Protein AF-T0R073-F1 (afdb_monomer)

Radius of gyration: 30.08 Å; Cα contacts (8 Å, |Δi|>4): 21; chains: 1; bounding box: 62×62×70 Å

Mean predicted aligned error: 13.4 Å

Structure (mmCIF, N/CA/C/O backbone):
data_AF-T0R073-F1
#
_entry.id   AF-T0R073-F1
#
loop_
_atom_site.group_PDB
_atom_site.id
_atom_site.type_symbol
_atom_site.label_atom_id
_atom_site.label_alt_id
_atom_site.label_comp_id
_atom_site.label_asym_id
_atom_site.label_entity_id
_atom_site.label_seq_id
_atom_site.pdbx_PDB_ins_code
_atom_site.Cartn_x
_atom_site.Cartn_y
_atom_site.Cartn_z
_atom_site.occupancy
_atom_site.B_iso_or_equiv
_atom_site.auth_seq_id
_atom_site.auth_comp_id
_atom_site.auth_asym_id
_atom_site.auth_atom_id
_atom_site.pdbx_PDB_model_num
ATOM 1 N N . MET A 1 1 ? 37.590 3.676 -12.793 1.00 58.12 1 MET A N 1
ATOM 2 C CA . MET A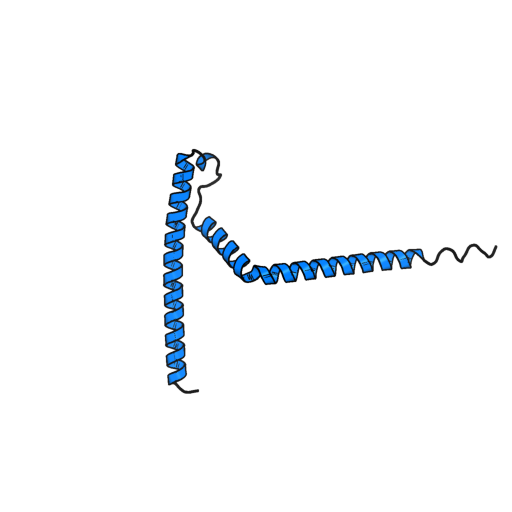 1 1 ? 36.459 4.175 -11.978 1.00 58.12 1 MET A CA 1
ATOM 3 C C . MET A 1 1 ? 37.050 4.691 -10.673 1.00 58.12 1 MET A C 1
ATOM 5 O O . MET A 1 1 ? 37.733 3.930 -10.010 1.00 58.12 1 MET A O 1
ATOM 9 N N . THR A 1 2 ? 36.958 5.991 -10.386 1.00 73.00 2 THR A N 1
ATOM 10 C CA . THR A 1 2 ? 37.672 6.650 -9.271 1.00 73.00 2 THR A CA 1
ATOM 11 C C . THR A 1 2 ? 36.963 6.428 -7.924 1.00 73.00 2 THR A C 1
ATOM 13 O O . THR A 1 2 ? 35.736 6.407 -7.887 1.00 73.00 2 THR A O 1
ATOM 16 N N . GLN A 1 3 ? 37.706 6.334 -6.807 1.00 77.38 3 GLN A N 1
ATOM 17 C CA . GLN A 1 3 ? 37.153 6.213 -5.434 1.00 77.38 3 GLN A CA 1
ATOM 18 C C . GLN A 1 3 ? 36.093 7.283 -5.105 1.00 77.38 3 GLN A C 1
ATOM 20 O O . GLN A 1 3 ? 35.143 7.038 -4.363 1.00 77.38 3 GLN A O 1
ATOM 25 N N . GLN A 1 4 ? 36.221 8.474 -5.693 1.00 79.56 4 GLN A N 1
ATOM 26 C CA . GLN A 1 4 ? 35.255 9.562 -5.553 1.00 79.56 4 GLN A CA 1
ATOM 27 C C . GLN A 1 4 ? 33.862 9.190 -6.094 1.00 79.56 4 GLN A C 1
ATOM 29 O O . GLN A 1 4 ? 32.852 9.570 -5.501 1.00 79.56 4 GLN A O 1
ATOM 34 N N . ASN A 1 5 ? 33.804 8.406 -7.175 1.00 86.00 5 ASN A N 1
ATOM 35 C CA . ASN A 1 5 ? 32.562 7.956 -7.803 1.00 86.00 5 ASN A CA 1
ATOM 36 C C . ASN A 1 5 ? 31.846 6.907 -6.924 1.00 86.00 5 ASN A C 1
ATOM 38 O O . ASN A 1 5 ? 30.635 6.966 -6.720 1.00 86.00 5 ASN A O 1
ATOM 42 N N . GLU A 1 6 ? 32.602 6.012 -6.282 1.00 90.38 6 GLU A N 1
ATOM 43 C CA . GLU A 1 6 ? 32.062 5.046 -5.311 1.00 90.38 6 GLU A CA 1
ATOM 44 C C . GLU A 1 6 ? 31.520 5.732 -4.050 1.00 90.38 6 GLU A C 1
ATOM 46 O O . GLU A 1 6 ? 30.416 5.430 -3.594 1.00 90.38 6 GLU A O 1
ATOM 51 N N . GLN A 1 7 ? 32.241 6.722 -3.517 1.00 91.62 7 GLN A N 1
ATOM 52 C CA . GLN A 1 7 ? 31.774 7.512 -2.375 1.00 91.62 7 GLN A CA 1
ATOM 53 C C . GLN A 1 7 ? 30.521 8.341 -2.698 1.00 91.62 7 GLN A C 1
ATOM 55 O O . GLN A 1 7 ? 29.664 8.538 -1.834 1.00 91.62 7 GLN A O 1
ATOM 60 N N . GLN A 1 8 ? 30.393 8.859 -3.922 1.00 92.94 8 GLN A N 1
ATOM 61 C CA . GLN A 1 8 ? 29.171 9.534 -4.374 1.00 92.94 8 GLN A CA 1
ATOM 62 C C . GLN A 1 8 ? 28.002 8.551 -4.495 1.00 92.94 8 GLN A C 1
ATOM 64 O O . GLN A 1 8 ? 26.926 8.821 -3.958 1.00 92.94 8 GLN A O 1
ATOM 69 N N . ARG A 1 9 ? 28.223 7.379 -5.101 1.00 93.88 9 ARG A N 1
ATOM 70 C CA . ARG A 1 9 ? 27.211 6.320 -5.219 1.00 93.88 9 ARG A CA 1
ATOM 71 C C . ARG A 1 9 ? 26.709 5.842 -3.855 1.00 93.88 9 ARG A C 1
ATOM 73 O O . ARG A 1 9 ? 25.503 5.719 -3.662 1.00 93.88 9 ARG A O 1
ATOM 80 N N . ASN A 1 10 ? 27.604 5.635 -2.891 1.00 95.12 10 ASN A N 1
ATOM 81 C CA . ASN A 1 10 ? 27.230 5.213 -1.538 1.00 95.12 10 ASN A CA 1
ATOM 82 C C . ASN A 1 10 ? 26.392 6.273 -0.810 1.00 95.12 10 ASN A C 1
ATOM 84 O O . ASN A 1 10 ? 25.411 5.934 -0.149 1.00 95.12 10 ASN A O 1
ATOM 88 N N . ARG A 1 11 ? 26.729 7.560 -0.973 1.00 95.44 11 ARG A N 1
ATOM 89 C CA . ARG A 1 11 ? 25.921 8.663 -0.428 1.00 95.44 11 ARG A CA 1
ATOM 90 C C . ARG A 1 11 ? 24.527 8.701 -1.043 1.00 95.44 11 ARG A C 1
ATOM 92 O O . ARG A 1 11 ? 23.554 8.790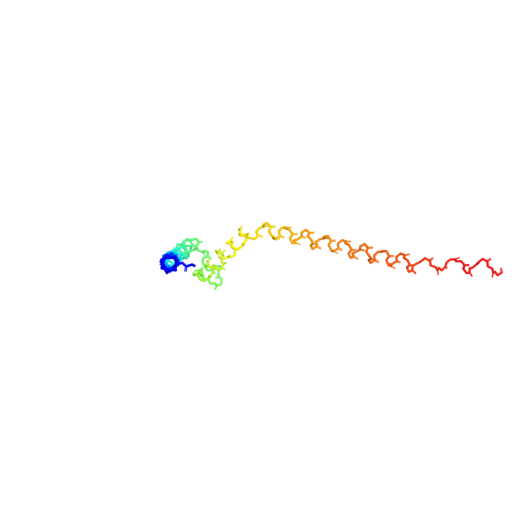 -0.303 1.00 95.44 11 ARG A O 1
ATOM 99 N N . MET A 1 12 ? 24.428 8.569 -2.364 1.00 95.88 12 MET A N 1
ATOM 100 C CA . MET A 1 12 ? 23.142 8.506 -3.061 1.00 95.88 12 MET A CA 1
ATOM 101 C C . MET A 1 12 ? 22.283 7.340 -2.552 1.00 95.88 12 MET A C 1
ATOM 103 O O . MET A 1 12 ? 21.127 7.545 -2.200 1.00 95.88 12 MET A O 1
ATOM 107 N N . LEU A 1 13 ? 22.849 6.133 -2.445 1.00 95.69 13 LEU A N 1
ATOM 108 C CA . LEU A 1 13 ? 22.129 4.961 -1.936 1.00 95.69 13 LEU A CA 1
ATOM 109 C C . LEU A 1 13 ? 21.668 5.140 -0.485 1.00 95.69 13 LEU A C 1
ATOM 111 O O . LEU A 1 13 ? 20.563 4.728 -0.143 1.00 95.69 13 LEU A O 1
ATOM 115 N N . SER A 1 14 ? 22.490 5.767 0.359 1.00 95.81 14 SER A N 1
ATOM 116 C CA . SER A 1 14 ? 22.116 6.082 1.741 1.00 95.81 14 SER A CA 1
ATOM 117 C C . SER A 1 14 ? 20.917 7.034 1.798 1.00 95.81 14 SER A C 1
ATOM 119 O O . SER A 1 14 ? 19.944 6.763 2.498 1.00 95.81 14 SER A O 1
ATOM 121 N N . LEU A 1 15 ? 20.943 8.105 0.996 1.00 96.19 15 LEU A N 1
ATOM 122 C CA . LEU A 1 15 ? 19.837 9.062 0.907 1.00 96.19 15 LEU A CA 1
ATOM 123 C C . LEU A 1 15 ? 18.548 8.413 0.392 1.00 96.19 15 LEU A C 1
ATOM 125 O O . LEU A 1 15 ? 17.479 8.706 0.921 1.00 96.19 15 LEU A O 1
ATOM 129 N N . LEU A 1 16 ? 18.646 7.521 -0.599 1.00 94.69 16 LEU A N 1
ATOM 130 C CA . LEU A 1 16 ? 17.495 6.784 -1.126 1.00 94.69 16 LEU A CA 1
ATOM 131 C C . LEU A 1 16 ? 16.874 5.874 -0.064 1.00 94.69 16 LEU A C 1
ATOM 133 O O . LEU A 1 16 ? 15.671 5.952 0.159 1.00 94.69 16 LEU A O 1
ATOM 137 N N . ARG A 1 17 ? 17.688 5.080 0.642 1.00 94.94 17 ARG A N 1
ATOM 138 C CA . ARG A 1 17 ? 17.209 4.195 1.718 1.00 94.94 17 ARG A CA 1
ATOM 139 C C . ARG A 1 17 ? 16.571 4.971 2.865 1.00 94.94 17 ARG A C 1
ATOM 141 O O . ARG A 1 17 ? 15.578 4.532 3.433 1.00 94.94 17 ARG A O 1
ATOM 148 N N . GLU A 1 18 ? 17.133 6.123 3.218 1.00 97.12 18 GLU A N 1
ATOM 149 C CA . GLU A 1 18 ? 16.562 6.973 4.262 1.00 97.12 18 GLU A CA 1
ATOM 150 C C . GLU A 1 18 ? 15.256 7.641 3.803 1.00 97.12 18 GLU A C 1
ATOM 152 O O . GLU A 1 18 ? 14.300 7.734 4.571 1.00 97.12 18 GLU A O 1
ATOM 157 N N . GLY A 1 19 ? 15.180 8.064 2.537 1.00 94.69 19 GLY A N 1
ATOM 158 C CA . GLY A 1 19 ? 13.942 8.540 1.922 1.00 94.69 19 GLY A CA 1
ATOM 159 C C . GLY A 1 19 ? 12.844 7.475 1.933 1.00 94.69 19 GLY A C 1
ATOM 160 O O . GLY A 1 19 ? 11.742 7.745 2.406 1.00 94.69 19 GLY A O 1
ATOM 161 N N . GLU A 1 20 ? 13.173 6.259 1.496 1.00 93.44 20 GLU A N 1
ATOM 162 C CA . GLU A 1 20 ? 12.284 5.094 1.505 1.00 93.44 20 GLU A CA 1
ATOM 163 C C . GLU A 1 20 ? 11.790 4.779 2.919 1.00 93.44 20 GLU A C 1
ATOM 165 O O . GLU A 1 20 ? 10.586 4.674 3.147 1.00 93.44 20 GLU A O 1
ATOM 170 N N . ARG A 1 21 ? 12.697 4.723 3.901 1.00 95.38 21 ARG A N 1
ATOM 171 C CA . ARG A 1 21 ? 12.334 4.493 5.303 1.00 95.38 21 ARG A CA 1
ATOM 172 C C . ARG A 1 21 ? 11.337 5.536 5.808 1.00 95.38 21 ARG A C 1
ATOM 174 O O . ARG A 1 21 ? 10.339 5.167 6.423 1.00 95.38 21 ARG A O 1
ATOM 181 N N . ARG A 1 22 ? 11.581 6.826 5.553 1.00 97.25 22 ARG A N 1
ATOM 182 C CA . ARG A 1 22 ? 10.665 7.900 5.975 1.00 97.25 22 ARG A CA 1
ATOM 183 C C . ARG A 1 22 ? 9.300 7.777 5.311 1.00 97.25 22 ARG A C 1
ATOM 185 O O . ARG A 1 22 ? 8.293 7.906 6.002 1.00 97.25 22 ARG A O 1
ATOM 192 N N . MET A 1 23 ? 9.267 7.489 4.012 1.00 93.19 23 MET A N 1
ATOM 193 C CA . MET A 1 23 ? 8.015 7.264 3.291 1.00 93.19 23 MET A CA 1
ATOM 194 C C . MET A 1 23 ? 7.225 6.089 3.871 1.00 93.19 23 MET A C 1
ATOM 196 O O . MET A 1 23 ? 6.024 6.220 4.076 1.00 93.19 23 MET A O 1
ATOM 200 N N . LEU A 1 24 ? 7.883 4.968 4.182 1.00 90.62 24 LEU A N 1
ATOM 201 C CA . LEU A 1 24 ? 7.224 3.795 4.765 1.00 90.62 24 LEU A CA 1
ATOM 202 C C . LEU A 1 24 ? 6.635 4.091 6.149 1.00 90.62 24 LEU A C 1
ATOM 204 O O . LEU A 1 24 ? 5.512 3.685 6.435 1.00 90.62 24 LEU A O 1
ATOM 208 N N . VAL A 1 25 ? 7.352 4.843 6.989 1.00 95.31 25 VAL A N 1
ATOM 209 C CA . VAL A 1 25 ? 6.842 5.276 8.302 1.00 95.31 25 VAL A CA 1
ATOM 210 C C . VAL A 1 25 ? 5.627 6.193 8.147 1.00 95.31 25 VAL A C 1
ATOM 212 O O . VAL A 1 25 ? 4.629 6.013 8.842 1.00 95.31 25 VAL A O 1
ATOM 215 N N . GLN A 1 26 ? 5.688 7.155 7.223 1.00 93.69 26 GLN A N 1
ATOM 216 C CA . GLN A 1 26 ? 4.564 8.049 6.938 1.00 93.69 26 GLN A CA 1
ATOM 217 C C . GLN A 1 26 ? 3.350 7.281 6.413 1.00 93.69 26 GLN A C 1
ATOM 219 O O . GLN A 1 26 ? 2.239 7.515 6.882 1.00 93.69 26 GLN A O 1
ATOM 224 N N . LEU A 1 27 ? 3.559 6.338 5.491 1.00 92.19 27 LEU A N 1
ATOM 225 C CA . LEU A 1 27 ? 2.497 5.491 4.958 1.00 92.19 27 LEU A CA 1
ATOM 226 C C . LEU A 1 27 ? 1.844 4.663 6.067 1.00 92.19 27 LEU A C 1
ATOM 228 O O . LEU A 1 27 ? 0.624 4.660 6.169 1.00 92.19 27 LEU A O 1
ATOM 232 N N . ALA A 1 28 ? 2.631 4.021 6.934 1.00 91.69 28 ALA A N 1
ATOM 233 C CA . ALA A 1 28 ? 2.095 3.265 8.065 1.00 91.69 28 ALA A CA 1
ATOM 234 C C . ALA A 1 28 ? 1.243 4.146 8.998 1.00 91.69 28 ALA A C 1
ATOM 236 O O . ALA A 1 28 ? 0.178 3.722 9.445 1.00 91.69 28 ALA A O 1
ATOM 237 N N . GLY A 1 29 ? 1.679 5.386 9.251 1.00 96.50 29 GLY A N 1
ATOM 238 C CA . GLY A 1 29 ? 0.901 6.367 10.009 1.00 96.50 29 GLY A CA 1
ATOM 239 C C . GLY A 1 29 ? -0.425 6.721 9.333 1.00 96.50 29 GLY A C 1
ATOM 240 O O . GLY A 1 29 ? -1.471 6.651 9.971 1.00 96.50 29 GLY A O 1
ATOM 241 N N . LEU A 1 30 ? -0.394 7.032 8.034 1.00 96.56 30 LEU A N 1
ATOM 242 C CA . LEU A 1 30 ? -1.589 7.357 7.250 1.00 96.56 30 LEU A CA 1
ATOM 243 C C . LEU A 1 30 ? -2.584 6.193 7.195 1.00 96.56 30 LEU A C 1
ATOM 245 O O . LEU A 1 30 ? -3.780 6.418 7.354 1.00 96.56 30 LEU A O 1
ATOM 249 N N . LEU A 1 31 ? -2.105 4.961 7.001 1.00 96.44 31 LEU A N 1
ATOM 250 C CA . LEU A 1 31 ? -2.953 3.766 6.980 1.00 96.44 31 LEU A CA 1
ATOM 251 C C . LEU A 1 31 ? -3.647 3.546 8.323 1.00 96.44 31 LEU A C 1
ATOM 253 O O . LEU A 1 31 ? -4.825 3.209 8.345 1.00 96.44 31 LEU A O 1
ATOM 257 N N . ARG A 1 32 ? -2.938 3.769 9.434 1.00 97.88 32 ARG A N 1
ATOM 258 C CA . ARG A 1 32 ? -3.527 3.689 10.772 1.00 97.88 32 ARG A CA 1
ATOM 259 C C . ARG A 1 32 ? -4.627 4.726 10.964 1.00 97.88 32 ARG A C 1
ATOM 261 O O . ARG A 1 32 ? -5.740 4.348 11.299 1.00 97.88 32 ARG A O 1
ATOM 268 N N . THR A 1 33 ? -4.337 5.998 10.693 1.00 98.12 33 THR A N 1
ATOM 269 C CA . THR A 1 33 ? -5.339 7.069 10.791 1.00 98.12 33 THR A CA 1
ATOM 270 C C . THR A 1 33 ? -6.545 6.791 9.896 1.00 98.12 33 THR A C 1
ATOM 272 O O . THR A 1 33 ? -7.674 6.931 10.343 1.00 98.12 33 THR A O 1
ATOM 275 N N . SER A 1 34 ? -6.318 6.309 8.672 1.00 97.69 34 SER A N 1
ATOM 276 C CA . SER A 1 34 ? -7.402 5.972 7.741 1.00 97.69 34 SER A CA 1
ATOM 277 C C . SER A 1 34 ? -8.254 4.806 8.244 1.00 97.69 34 SER A C 1
ATOM 279 O O . SER A 1 34 ? -9.472 4.855 8.131 1.00 97.69 34 SER A O 1
ATOM 281 N N . ALA A 1 35 ? -7.640 3.756 8.800 1.00 97.56 35 ALA A N 1
ATOM 282 C CA . ALA A 1 35 ? -8.377 2.633 9.379 1.00 97.56 35 ALA A CA 1
ATOM 283 C C . ALA A 1 35 ? -9.240 3.088 10.565 1.00 97.56 35 ALA A C 1
ATOM 285 O O . ALA A 1 35 ? -10.411 2.721 10.644 1.00 97.56 35 ALA A O 1
ATOM 286 N N . ASP A 1 36 ? -8.679 3.918 11.448 1.00 98.00 36 ASP A N 1
ATOM 287 C CA . ASP A 1 36 ? -9.395 4.475 12.596 1.00 98.00 36 ASP A CA 1
ATOM 288 C C . ASP A 1 36 ? -10.586 5.341 12.136 1.00 98.00 36 ASP A C 1
ATOM 290 O O . ASP A 1 36 ? -11.700 5.164 12.626 1.00 98.00 36 ASP A O 1
ATOM 294 N N . GLU A 1 37 ? -10.386 6.224 11.152 1.00 98.12 37 GLU A N 1
ATOM 295 C CA . GLU A 1 37 ? -11.440 7.078 10.583 1.00 98.12 37 GLU A CA 1
ATOM 296 C C . GLU A 1 37 ? -12.543 6.265 9.893 1.00 98.12 37 GLU A C 1
ATOM 298 O O . GLU A 1 37 ? -13.723 6.499 10.147 1.00 98.12 37 GLU A O 1
ATOM 303 N N . ILE A 1 38 ? -12.179 5.277 9.067 1.00 97.38 38 ILE A N 1
ATOM 304 C CA . ILE A 1 38 ? -13.149 4.411 8.381 1.00 97.38 38 ILE A CA 1
ATOM 305 C C . ILE A 1 38 ? -13.999 3.655 9.400 1.00 97.38 38 ILE A C 1
ATOM 307 O O . ILE A 1 38 ? -15.222 3.646 9.288 1.00 97.38 38 ILE A O 1
ATOM 311 N N . ASN A 1 39 ? -13.374 3.039 10.405 1.00 97.19 39 ASN A N 1
ATOM 312 C CA . ASN A 1 39 ? -14.114 2.305 11.427 1.00 97.19 39 ASN A CA 1
ATOM 313 C C . ASN A 1 39 ? -15.028 3.227 12.243 1.00 97.19 39 ASN A C 1
ATOM 315 O O . ASN A 1 39 ? -16.151 2.834 12.544 1.00 97.19 39 ASN A O 1
ATOM 319 N N . ALA A 1 40 ? -14.586 4.449 12.555 1.00 97.50 40 ALA A N 1
ATOM 320 C CA . ALA A 1 40 ? -15.406 5.426 13.266 1.00 97.50 40 ALA A CA 1
ATOM 321 C C . ALA A 1 40 ? -16.629 5.872 12.447 1.00 97.50 40 ALA A C 1
ATOM 323 O O . ALA A 1 40 ? -17.714 6.013 13.006 1.00 97.50 40 ALA A O 1
ATOM 324 N N . GLU A 1 41 ? -16.489 6.083 11.135 1.00 97.62 41 GLU A N 1
ATOM 325 C CA . GLU A 1 41 ? -17.638 6.380 10.267 1.00 97.62 41 GLU A CA 1
ATOM 326 C C . GLU A 1 41 ? -18.584 5.176 10.143 1.00 97.62 41 GLU A C 1
ATOM 328 O O . GLU A 1 41 ? -19.794 5.326 10.291 1.00 97.62 41 GLU A O 1
ATOM 333 N N . LEU A 1 42 ? -18.048 3.963 9.985 1.00 97.00 42 LEU A N 1
ATOM 334 C CA . LEU A 1 42 ? -18.855 2.738 9.956 1.00 97.00 42 LEU A CA 1
ATOM 335 C C . LEU A 1 42 ? -19.611 2.495 11.268 1.00 97.00 42 LEU A C 1
ATOM 337 O O . LEU A 1 42 ? -20.715 1.956 11.247 1.00 97.00 42 LEU A O 1
ATOM 341 N N . GLU A 1 43 ? -19.032 2.866 12.410 1.00 95.81 43 GLU A N 1
ATOM 342 C CA . GLU A 1 43 ? -19.697 2.781 13.710 1.00 95.81 43 GLU A CA 1
ATOM 343 C C . GLU A 1 43 ? -20.845 3.794 13.823 1.00 95.81 43 GLU A C 1
ATOM 345 O O . GLU A 1 43 ? -21.934 3.426 14.260 1.00 95.81 43 GLU A O 1
ATOM 350 N N . LYS A 1 44 ? -20.646 5.040 13.364 1.00 96.50 44 LYS A N 1
ATOM 351 C CA . LYS A 1 44 ? -21.705 6.069 13.327 1.00 96.50 44 LYS A CA 1
ATOM 352 C C . LYS A 1 44 ? -22.898 5.658 12.470 1.00 96.50 44 LYS A C 1
ATOM 354 O O . LYS A 1 44 ? -24.024 6.028 12.787 1.00 96.50 44 LYS A O 1
ATOM 359 N N . GLU A 1 45 ? -22.647 4.927 11.389 1.00 95.69 45 GLU A N 1
ATOM 360 C CA . GLU A 1 4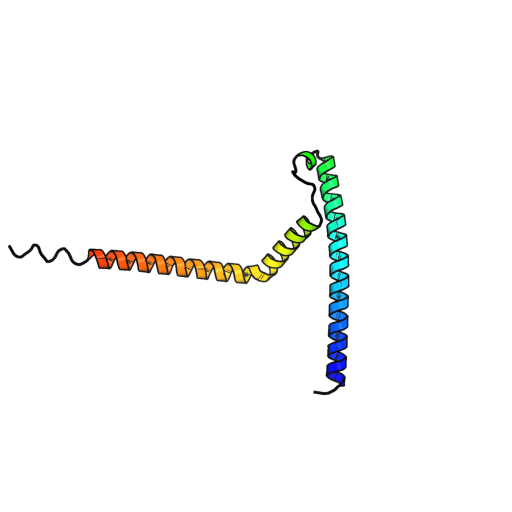5 ? -23.681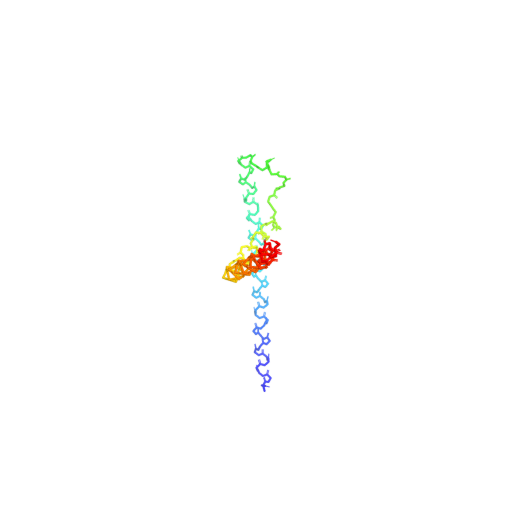 4.426 10.480 1.00 95.69 45 GLU A CA 1
ATOM 361 C C . GLU A 1 45 ? -24.258 3.063 10.911 1.00 95.69 45 GLU A C 1
ATOM 363 O O . GLU A 1 45 ? -25.073 2.493 10.189 1.00 95.69 45 GLU A O 1
ATOM 368 N N . GLU A 1 46 ? -23.843 2.520 12.065 1.00 93.06 46 GLU A N 1
ATOM 369 C CA . GLU A 1 46 ? -24.207 1.178 12.557 1.00 93.06 46 GLU A CA 1
ATOM 370 C C . GLU A 1 46 ? -23.838 0.033 11.583 1.00 93.06 46 GLU A C 1
ATOM 372 O O . GLU A 1 46 ? -24.284 -1.108 11.724 1.00 93.06 46 GLU A O 1
ATOM 377 N N . LEU A 1 47 ? -22.964 0.308 10.609 1.00 94.00 47 LEU A N 1
ATOM 378 C CA . LEU A 1 47 ? -22.505 -0.644 9.598 1.00 94.00 47 LEU A CA 1
ATOM 379 C C . LEU A 1 47 ? -21.362 -1.522 10.097 1.00 94.00 47 LEU A C 1
ATOM 381 O O . LEU A 1 47 ? -21.153 -2.611 9.563 1.00 94.00 47 LEU A O 1
ATOM 385 N N . LEU A 1 48 ? -20.632 -1.098 11.129 1.00 89.75 48 LEU A N 1
ATOM 386 C CA . LEU A 1 48 ? -19.507 -1.870 11.663 1.00 89.75 48 LEU A CA 1
ATOM 387 C C . LEU A 1 48 ? -19.927 -3.287 12.099 1.00 89.75 48 LEU A C 1
ATOM 389 O O . LEU A 1 48 ? -19.184 -4.238 11.881 1.00 89.75 48 LEU A O 1
ATOM 393 N N . ALA A 1 49 ? -21.144 -3.445 12.630 1.00 89.81 49 ALA A N 1
ATOM 394 C CA . ALA A 1 49 ? -21.706 -4.739 13.028 1.00 89.81 49 ALA A CA 1
ATOM 395 C C . ALA A 1 49 ? -22.038 -5.668 11.844 1.00 89.81 49 ALA A C 1
ATOM 397 O O . ALA A 1 49 ? -22.255 -6.862 12.041 1.00 89.81 49 ALA A O 1
ATOM 398 N N . THR A 1 50 ? -22.100 -5.131 10.621 1.00 93.12 50 THR A N 1
ATOM 399 C CA . THR A 1 50 ? -22.333 -5.919 9.401 1.00 93.12 50 THR A CA 1
ATOM 400 C C . THR A 1 50 ? -21.051 -6.533 8.844 1.00 93.12 50 THR A C 1
ATOM 402 O O . THR A 1 50 ? -21.114 -7.450 8.027 1.00 93.12 50 THR A O 1
ATOM 405 N N . LEU A 1 51 ? -19.891 -6.045 9.287 1.00 89.38 51 LEU A N 1
ATOM 406 C CA . LEU A 1 51 ? -18.591 -6.580 8.912 1.00 89.38 51 LEU A CA 1
ATOM 407 C C . LEU A 1 51 ? -18.205 -7.745 9.828 1.00 89.38 51 LEU A C 1
ATOM 409 O O . LEU A 1 51 ? -18.417 -7.701 11.037 1.00 89.38 51 LEU A O 1
ATOM 413 N N . GLU A 1 52 ? -17.560 -8.767 9.260 1.00 90.25 52 GLU A N 1
ATOM 414 C CA . GLU A 1 52 ? -16.980 -9.871 10.044 1.00 90.25 52 GLU A CA 1
ATOM 415 C C . GLU A 1 52 ? -15.851 -9.389 10.968 1.00 90.25 52 GLU A C 1
ATOM 417 O O . GLU A 1 52 ? -15.634 -9.942 12.045 1.00 90.25 52 GLU A O 1
ATOM 422 N N . GLN A 1 53 ? -15.126 -8.353 10.540 1.00 92.19 53 GLN A N 1
ATOM 423 C CA . GLN A 1 53 ? -14.031 -7.737 11.277 1.00 92.19 53 GLN A CA 1
ATOM 424 C C . GLN A 1 53 ? -13.908 -6.249 10.914 1.00 92.19 53 GLN A C 1
ATOM 426 O O . GLN A 1 53 ? -14.226 -5.871 9.782 1.00 92.19 53 GLN A O 1
ATOM 431 N N . PRO A 1 54 ? -13.417 -5.401 11.835 1.00 94.38 54 PRO A N 1
ATOM 432 C CA . PRO A 1 54 ? -13.133 -4.004 11.531 1.00 94.38 54 PRO A CA 1
ATOM 433 C C . PRO A 1 54 ? -12.051 -3.880 10.453 1.00 94.38 54 PRO A C 1
ATOM 435 O O . PRO A 1 54 ? -11.240 -4.785 10.235 1.00 94.38 54 PRO A O 1
ATOM 438 N N . VAL A 1 55 ? -12.004 -2.722 9.801 1.00 95.94 55 VAL A N 1
ATOM 439 C CA . VAL A 1 55 ? -10.962 -2.398 8.826 1.00 95.94 55 VAL A CA 1
ATOM 440 C C . VAL A 1 55 ? -9.615 -2.308 9.538 1.00 95.94 55 VAL A C 1
ATOM 442 O O . VAL A 1 55 ? -9.454 -1.550 10.493 1.00 95.94 55 VAL A O 1
ATOM 445 N N . THR A 1 56 ? -8.633 -3.076 9.068 1.00 96.56 56 THR A N 1
ATOM 446 C CA . THR A 1 56 ? -7.287 -3.124 9.653 1.00 96.56 56 THR A CA 1
ATOM 447 C C . THR A 1 56 ? -6.256 -2.410 8.785 1.00 96.56 56 THR A C 1
ATOM 449 O O . THR A 1 56 ? -6.447 -2.196 7.583 1.00 96.56 56 THR A O 1
ATOM 452 N N . VAL A 1 57 ? -5.111 -2.078 9.386 1.00 96.38 57 VAL A N 1
ATOM 453 C CA . VAL A 1 57 ? -3.958 -1.520 8.663 1.00 96.38 57 VAL A CA 1
ATOM 454 C C . VAL A 1 57 ? -3.447 -2.510 7.618 1.00 96.38 57 VAL A C 1
ATOM 456 O O . VAL A 1 57 ? -3.096 -2.107 6.512 1.00 96.38 57 VAL A O 1
ATOM 459 N N . GLU A 1 58 ? -3.439 -3.805 7.935 1.00 95.00 58 GLU A N 1
ATOM 460 C CA . GLU A 1 58 ? -3.032 -4.877 7.029 1.00 95.00 58 GLU A CA 1
ATOM 461 C C . GLU A 1 58 ? -3.945 -4.955 5.804 1.00 95.00 58 GLU A C 1
ATOM 463 O O . GLU A 1 58 ? -3.450 -5.077 4.681 1.00 95.00 58 GLU A O 1
ATOM 468 N N . TYR A 1 59 ? -5.261 -4.829 6.002 1.00 95.00 59 TYR A N 1
ATOM 469 C CA . TYR A 1 59 ? -6.227 -4.808 4.907 1.00 95.00 59 TYR A CA 1
ATOM 470 C C . TYR A 1 59 ? -5.984 -3.613 3.979 1.00 95.00 59 TYR A C 1
ATOM 472 O O . TYR A 1 59 ? -5.823 -3.787 2.770 1.00 95.00 59 TYR A O 1
ATOM 480 N N . LEU A 1 60 ? -5.869 -2.403 4.538 1.00 95.31 60 LEU A N 1
ATOM 481 C CA . LEU A 1 60 ? -5.605 -1.203 3.741 1.00 95.31 60 LEU A CA 1
ATOM 482 C C . LEU A 1 60 ? -4.237 -1.252 3.047 1.00 95.31 60 LEU A C 1
ATOM 484 O O . LEU A 1 60 ? -4.116 -0.815 1.904 1.00 95.31 60 LEU A O 1
ATOM 488 N N . ASN A 1 61 ? -3.218 -1.826 3.691 1.00 93.06 61 ASN A N 1
ATOM 489 C CA . ASN A 1 61 ? -1.919 -2.061 3.065 1.00 93.06 61 ASN A CA 1
ATOM 490 C C . ASN A 1 61 ? -2.057 -2.977 1.838 1.00 93.06 61 ASN A C 1
ATOM 492 O O . ASN A 1 61 ? -1.518 -2.659 0.781 1.00 93.06 61 ASN A O 1
ATOM 496 N N . GLY A 1 62 ? -2.833 -4.061 1.940 1.00 92.44 62 GLY A N 1
ATOM 497 C CA . GLY A 1 62 ? -3.138 -4.941 0.809 1.00 92.44 62 GLY A CA 1
ATOM 498 C C . GLY A 1 62 ? -3.833 -4.209 -0.344 1.00 92.44 62 GLY A C 1
ATOM 499 O O . GLY A 1 62 ? -3.411 -4.336 -1.494 1.00 92.44 62 GLY A O 1
ATOM 500 N N . VAL A 1 63 ? -4.835 -3.377 -0.044 1.00 92.81 63 VAL A N 1
ATOM 501 C CA . VAL A 1 63 ? -5.540 -2.554 -1.046 1.00 92.81 63 VAL A CA 1
ATOM 502 C C . VAL A 1 63 ? -4.585 -1.582 -1.743 1.00 92.81 63 VAL A C 1
ATOM 504 O O . VAL A 1 63 ? -4.576 -1.489 -2.972 1.00 92.81 63 VAL A O 1
ATOM 507 N N . VAL A 1 64 ? -3.742 -0.878 -0.982 1.00 90.38 64 VAL A N 1
ATOM 508 C CA . VAL A 1 64 ? -2.763 0.067 -1.539 1.00 90.38 64 VAL A CA 1
ATOM 509 C C . VAL A 1 64 ? -1.731 -0.654 -2.402 1.00 90.38 64 VAL A C 1
ATOM 511 O O . VAL A 1 64 ? -1.441 -0.194 -3.505 1.00 90.38 64 VAL A O 1
ATOM 514 N N . GLN A 1 65 ? -1.198 -1.789 -1.945 1.00 88.06 65 GLN A N 1
ATOM 515 C CA . GLN A 1 65 ? -0.251 -2.589 -2.722 1.00 88.06 65 GLN A CA 1
ATOM 516 C C . GLN A 1 65 ? -0.870 -3.084 -4.026 1.00 88.06 65 GLN A C 1
ATOM 518 O O . GLN A 1 65 ? -0.243 -2.954 -5.077 1.00 88.06 65 GLN A O 1
ATOM 523 N N . HIS A 1 66 ? -2.107 -3.583 -3.976 1.00 89.06 66 HIS A N 1
ATOM 524 C CA . HIS A 1 66 ? -2.835 -4.006 -5.165 1.00 89.06 66 HIS A CA 1
ATOM 525 C C . HIS A 1 66 ? -3.003 -2.845 -6.153 1.00 89.06 66 HIS A C 1
ATOM 527 O O . HIS A 1 66 ? -2.629 -2.969 -7.316 1.00 89.06 66 HIS A O 1
ATOM 533 N N . HIS A 1 67 ? -3.446 -1.678 -5.682 1.00 87.25 67 HIS A N 1
ATOM 534 C CA . HIS A 1 67 ? -3.627 -0.509 -6.539 1.00 87.25 67 HIS A CA 1
ATOM 535 C C . HIS A 1 67 ? -2.308 0.015 -7.137 1.00 87.25 67 HIS A C 1
ATOM 537 O O . HIS A 1 67 ? -2.257 0.410 -8.304 1.00 87.25 67 HIS A O 1
ATOM 543 N N . LEU A 1 68 ? -1.216 0.021 -6.365 1.00 84.69 68 LEU A N 1
ATOM 544 C CA . LEU A 1 68 ? 0.111 0.400 -6.862 1.00 84.69 68 LEU A CA 1
ATOM 545 C C . LEU A 1 68 ? 0.622 -0.587 -7.914 1.00 84.69 68 LEU A C 1
ATOM 547 O O . LEU A 1 68 ? 1.159 -0.161 -8.938 1.00 84.69 68 LEU A O 1
ATOM 551 N N . PHE A 1 69 ? 0.422 -1.882 -7.677 1.00 85.69 69 PHE A N 1
ATOM 552 C CA . PHE A 1 69 ? 0.765 -2.940 -8.616 1.00 85.69 69 PHE A CA 1
ATOM 553 C C . PHE A 1 69 ? -0.022 -2.796 -9.922 1.00 85.69 69 PHE A C 1
ATOM 555 O O . PHE A 1 69 ? 0.580 -2.751 -10.994 1.00 85.69 69 PHE A O 1
ATOM 562 N N . GLU A 1 70 ? -1.343 -2.619 -9.849 1.00 85.12 70 GLU A N 1
ATOM 563 C CA . GLU A 1 70 ? -2.171 -2.370 -11.029 1.00 85.12 70 GLU A CA 1
ATOM 564 C C . GLU A 1 70 ? -1.702 -1.133 -11.791 1.00 85.12 70 GLU A C 1
ATOM 566 O O . GLU A 1 70 ? -1.556 -1.181 -13.007 1.00 85.12 70 GLU A O 1
ATOM 571 N N . ARG A 1 71 ? -1.416 -0.021 -11.106 1.00 86.06 71 ARG A N 1
ATOM 572 C CA . ARG A 1 71 ? -0.928 1.199 -11.764 1.00 86.06 71 ARG A CA 1
ATOM 573 C C . ARG A 1 71 ? 0.405 0.998 -12.476 1.00 86.06 71 ARG A C 1
ATOM 575 O O . ARG A 1 71 ? 0.592 1.581 -13.542 1.00 86.06 71 ARG A O 1
ATOM 582 N N . LEU A 1 72 ? 1.310 0.213 -11.895 1.00 84.94 72 LEU A N 1
ATOM 583 C CA . LEU A 1 72 ? 2.612 -0.083 -12.485 1.00 84.94 72 LEU A CA 1
ATOM 584 C C . LEU A 1 72 ? 2.485 -1.020 -13.693 1.00 84.94 72 LEU A C 1
ATOM 586 O O . LEU A 1 72 ? 3.143 -0.798 -14.704 1.00 84.94 72 LEU A O 1
ATOM 590 N N . HIS A 1 73 ? 1.606 -2.020 -13.606 1.00 83.38 73 HIS A N 1
ATOM 591 C CA . HIS A 1 73 ? 1.510 -3.113 -14.578 1.00 83.38 73 HIS A CA 1
ATOM 592 C C . HIS A 1 73 ? 0.277 -3.055 -15.484 1.00 83.38 73 HIS A C 1
ATOM 594 O O . HIS A 1 73 ? 0.037 -3.987 -16.247 1.00 83.38 73 HIS A O 1
ATOM 600 N N . LYS A 1 74 ? -0.511 -1.972 -15.461 1.00 83.06 74 LYS A N 1
ATOM 601 C CA . LYS A 1 74 ? -1.755 -1.861 -16.244 1.00 83.06 74 LYS A CA 1
ATOM 602 C C . LYS A 1 74 ? -1.537 -2.120 -17.735 1.00 83.06 74 LYS A C 1
ATOM 604 O O . LYS A 1 74 ? -2.329 -2.813 -18.365 1.00 83.06 74 LYS A O 1
ATOM 609 N N . GLY A 1 75 ? -0.468 -1.554 -18.298 1.00 75.69 75 GLY A N 1
ATOM 610 C CA . GLY A 1 75 ? -0.103 -1.756 -19.702 1.00 75.69 75 GLY A CA 1
ATOM 611 C C . GLY A 1 75 ? 0.335 -3.193 -19.984 1.00 75.69 75 GLY A C 1
ATOM 612 O O . GLY A 1 75 ? -0.140 -3.799 -20.944 1.00 75.69 75 GLY A O 1
ATOM 613 N N . ASP A 1 76 ? 1.170 -3.748 -19.105 1.00 82.56 76 ASP A N 1
ATOM 614 C CA . ASP A 1 76 ? 1.698 -5.111 -19.217 1.00 82.56 76 ASP A CA 1
ATOM 615 C C . ASP A 1 76 ? 0.582 -6.157 -19.135 1.00 82.56 76 ASP A C 1
ATOM 617 O O . ASP A 1 76 ? 0.549 -7.091 -19.932 1.00 82.56 76 ASP A O 1
ATOM 621 N N . MET A 1 77 ? -0.385 -5.972 -18.231 1.00 79.56 77 MET A N 1
ATOM 622 C CA . MET A 1 77 ? -1.542 -6.858 -18.101 1.00 79.56 77 MET A CA 1
ATOM 623 C C . MET A 1 77 ? -2.450 -6.815 -19.327 1.00 79.56 77 MET A C 1
ATOM 625 O O . MET A 1 77 ? -2.888 -7.861 -19.800 1.00 79.56 77 MET A O 1
ATOM 629 N N . VAL A 1 78 ? -2.703 -5.628 -19.889 1.00 85.06 78 VAL A N 1
ATOM 630 C CA . VAL A 1 78 ? -3.488 -5.501 -21.129 1.00 85.06 78 VAL A CA 1
ATOM 631 C C . VAL A 1 78 ? -2.770 -6.180 -22.298 1.00 85.06 78 VAL A C 1
ATOM 633 O O . VAL A 1 78 ? -3.416 -6.842 -23.112 1.00 85.06 78 VAL A O 1
ATOM 636 N N . ALA A 1 79 ? -1.445 -6.046 -22.388 1.00 80.31 79 ALA A N 1
ATOM 637 C CA . ALA A 1 79 ? -0.649 -6.717 -23.410 1.00 80.31 79 ALA A CA 1
ATOM 638 C C . ALA A 1 79 ? -0.673 -8.245 -23.240 1.00 80.31 79 ALA A C 1
ATOM 640 O O . ALA A 1 79 ? -0.950 -8.955 -24.205 1.00 80.31 79 ALA A O 1
ATOM 641 N N . ALA A 1 80 ? -0.464 -8.746 -22.019 1.00 84.06 80 ALA A N 1
ATOM 642 C CA . ALA A 1 80 ? -0.512 -10.172 -21.704 1.00 84.06 80 ALA A CA 1
ATOM 643 C C . ALA A 1 80 ? -1.892 -10.782 -21.992 1.00 84.06 80 ALA A C 1
ATOM 645 O O . ALA A 1 80 ? -1.970 -11.840 -22.610 1.00 84.06 80 ALA A O 1
ATOM 646 N N . GLN A 1 81 ? -2.980 -10.091 -21.629 1.00 87.38 81 GLN A N 1
ATOM 647 C CA . GLN A 1 81 ? -4.343 -10.549 -21.905 1.00 87.38 81 GLN A CA 1
ATOM 648 C C . GLN A 1 81 ? -4.621 -10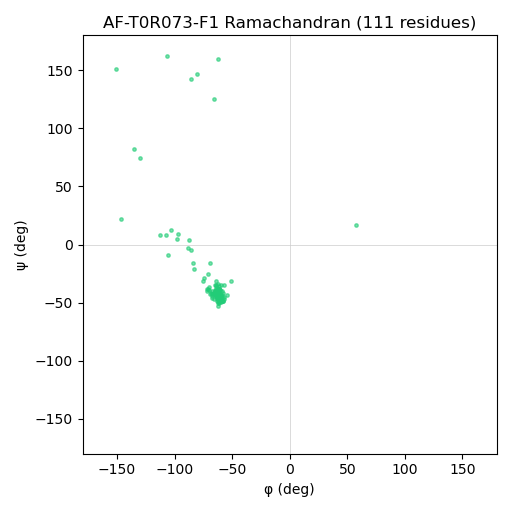.663 -23.407 1.00 87.38 81 GLN A C 1
ATOM 650 O O . GLN A 1 81 ? -5.226 -11.635 -23.851 1.00 87.38 81 GLN A O 1
ATOM 655 N N . ARG A 1 82 ? -4.169 -9.692 -24.213 1.00 90.31 82 ARG A N 1
ATOM 656 C CA . ARG A 1 82 ? -4.304 -9.769 -25.678 1.00 90.31 82 ARG A CA 1
ATOM 657 C C . ARG A 1 82 ? -3.558 -10.971 -26.246 1.00 90.31 82 ARG A C 1
ATOM 659 O O . ARG A 1 82 ? -4.087 -11.659 -27.110 1.00 90.31 82 ARG A O 1
ATOM 666 N N . LEU A 1 83 ? -2.350 -11.214 -25.749 1.00 87.38 83 LEU A N 1
ATOM 667 C CA . LEU A 1 83 ? -1.491 -12.306 -26.193 1.00 87.38 83 LEU A 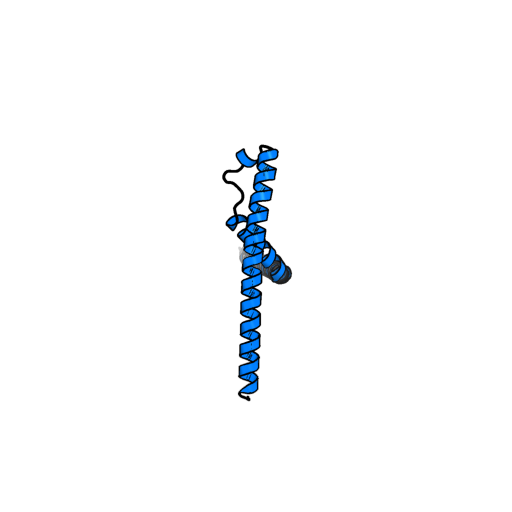CA 1
ATOM 668 C C . LEU A 1 83 ? -2.089 -13.673 -25.815 1.00 87.38 83 LEU A C 1
ATOM 670 O O . LEU A 1 83 ? -2.107 -14.583 -26.637 1.00 87.38 83 LEU A O 1
ATOM 674 N N . LEU A 1 84 ? -2.665 -13.789 -24.614 1.00 91.75 84 LEU A N 1
ATOM 675 C CA . LEU A 1 84 ? -3.418 -14.967 -24.179 1.00 91.75 84 LEU A CA 1
ATOM 676 C C . LEU A 1 84 ? -4.628 -15.231 -25.085 1.00 91.75 84 LEU A C 1
ATOM 678 O O . LEU A 1 84 ? -4.804 -16.352 -25.549 1.00 91.75 84 LEU A O 1
ATOM 682 N N . ASN A 1 85 ? -5.428 -14.199 -25.370 1.00 94.12 85 ASN A N 1
ATOM 683 C CA . ASN A 1 85 ? -6.605 -14.331 -26.230 1.00 94.12 85 ASN A CA 1
ATOM 684 C C . ASN A 1 85 ? -6.221 -14.754 -27.656 1.00 94.12 85 ASN A C 1
ATOM 686 O O . ASN A 1 85 ? -6.924 -15.557 -28.262 1.00 94.12 85 ASN A O 1
ATOM 690 N N . GLN A 1 86 ? -5.103 -14.240 -28.183 1.00 92.31 86 GLN A N 1
ATOM 691 C CA . GLN A 1 86 ? -4.579 -14.659 -29.483 1.00 92.31 86 GLN A CA 1
ATOM 692 C C . GLN A 1 86 ? -4.223 -16.148 -29.467 1.00 92.31 86 GLN A C 1
ATOM 694 O O . GLN A 1 86 ? -4.707 -16.889 -30.311 1.00 92.31 86 GLN A O 1
ATOM 699 N N . TYR A 1 87 ? -3.464 -16.608 -28.466 1.00 92.12 87 TYR A N 1
ATOM 700 C CA . TYR A 1 87 ? -3.128 -18.029 -28.347 1.00 92.12 87 TYR A CA 1
ATOM 701 C C . TYR A 1 87 ? -4.359 -18.922 -28.185 1.00 92.12 87 TYR A C 1
ATOM 703 O O . TYR A 1 87 ? -4.394 -20.004 -28.758 1.00 92.12 87 TYR A O 1
ATOM 711 N N . GLN A 1 88 ? -5.367 -18.489 -27.423 1.00 91.88 88 GLN A N 1
ATOM 712 C CA . GLN A 1 88 ? -6.624 -19.228 -27.296 1.00 91.88 88 GLN A CA 1
ATOM 713 C C . GLN A 1 88 ? -7.336 -19.344 -28.647 1.00 91.88 88 GLN A C 1
ATOM 715 O O . GLN A 1 88 ? -7.712 -20.445 -29.034 1.00 91.88 88 GLN A O 1
ATOM 720 N N . SER A 1 89 ? -7.435 -18.242 -29.395 1.00 91.94 89 SER A N 1
ATOM 721 C CA . SER A 1 89 ? -8.020 -18.242 -30.738 1.00 91.94 89 SER A CA 1
ATOM 722 C C . SER A 1 89 ? -7.241 -19.128 -31.714 1.00 91.94 89 SER A C 1
ATOM 724 O O . SER A 1 89 ? -7.850 -19.820 -32.527 1.00 91.94 89 SER A O 1
ATOM 726 N N . ASP A 1 90 ? -5.910 -19.111 -31.651 1.00 92.19 90 ASP A N 1
ATOM 727 C CA . ASP A 1 90 ? -5.059 -19.917 -32.527 1.00 92.19 90 ASP A CA 1
ATOM 728 C C . ASP A 1 90 ? -5.201 -21.414 -32.196 1.00 92.19 90 ASP A C 1
ATOM 730 O O . ASP A 1 90 ? -5.327 -22.239 -33.100 1.00 92.19 90 ASP A O 1
ATOM 734 N N . LEU A 1 91 ? -5.258 -21.772 -30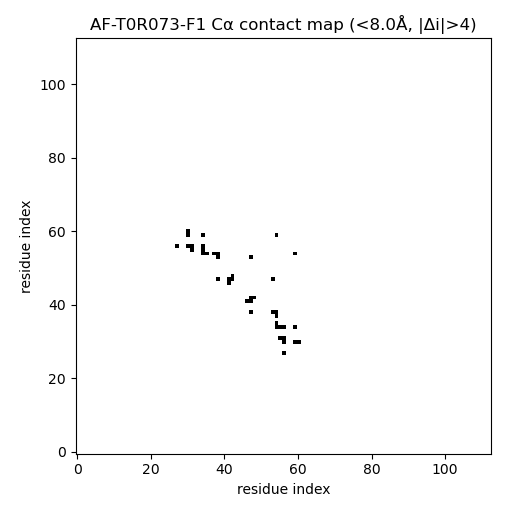.906 1.00 90.69 91 LEU A N 1
ATOM 735 C CA . LEU A 1 91 ? -5.511 -23.145 -30.455 1.00 90.69 91 LEU A CA 1
ATOM 736 C C . LEU A 1 91 ? -6.895 -23.644 -30.883 1.00 90.69 91 LEU A C 1
ATOM 738 O O . LEU A 1 91 ? -7.013 -24.774 -31.350 1.00 90.69 91 LEU A O 1
ATOM 742 N N . GLU A 1 92 ? -7.933 -22.814 -30.758 1.00 90.88 92 GLU A N 1
ATOM 743 C CA . GLU A 1 92 ? -9.285 -23.141 -31.226 1.00 90.88 92 GLU A CA 1
ATOM 744 C C . GLU A 1 92 ? -9.321 -23.354 -32.746 1.00 90.88 92 GLU A C 1
ATOM 746 O O . GLU A 1 92 ? -9.937 -24.311 -33.226 1.00 90.88 92 GLU A O 1
ATOM 751 N N . ALA A 1 93 ? -8.622 -22.513 -33.513 1.00 88.44 93 ALA A N 1
ATOM 752 C CA . ALA A 1 93 ? -8.510 -22.662 -34.961 1.00 88.44 93 ALA A CA 1
ATOM 753 C C . ALA A 1 93 ? -7.787 -23.961 -35.349 1.00 88.44 93 ALA A C 1
ATOM 755 O O . ALA A 1 93 ? -8.257 -24.672 -36.239 1.00 88.44 93 ALA A O 1
ATOM 756 N N . MET A 1 94 ? -6.698 -24.306 -34.653 1.00 85.38 94 MET A N 1
ATOM 757 C CA . MET A 1 94 ? -5.983 -25.569 -34.858 1.00 85.38 94 MET A CA 1
ATOM 758 C C . MET A 1 94 ? -6.864 -26.779 -34.535 1.00 85.38 94 MET A C 1
ATOM 760 O O . MET A 1 94 ? -6.953 -27.686 -35.356 1.00 85.38 94 MET A O 1
ATOM 764 N N . LEU A 1 95 ? -7.579 -26.770 -33.404 1.00 82.50 95 LEU A N 1
ATOM 765 C CA . LEU A 1 95 ? -8.494 -27.860 -33.042 1.00 82.50 95 LEU A CA 1
ATOM 766 C C . LEU A 1 95 ? -9.603 -28.042 -34.087 1.00 82.50 95 LEU A C 1
ATOM 768 O O . LEU A 1 95 ? -9.986 -29.164 -34.418 1.00 82.50 95 LEU A O 1
ATOM 772 N N . THR A 1 96 ? -10.124 -26.935 -34.616 1.00 77.75 96 THR A N 1
ATOM 773 C CA . THR A 1 96 ? -11.186 -26.955 -35.629 1.00 77.75 96 THR A CA 1
ATOM 774 C C . THR A 1 96 ? -10.670 -27.483 -36.971 1.00 77.75 96 THR A C 1
ATOM 776 O O . THR A 1 96 ? -11.367 -28.252 -37.629 1.00 77.75 96 THR A O 1
ATOM 779 N N . GLN A 1 97 ? -9.444 -27.126 -37.367 1.00 71.31 97 GLN A N 1
ATOM 780 C CA . GLN A 1 97 ? -8.795 -27.667 -38.567 1.00 71.31 97 GLN A CA 1
ATOM 781 C C . GLN A 1 97 ? -8.477 -29.159 -38.433 1.00 71.31 97 GLN A C 1
ATOM 783 O O . GLN A 1 97 ? -8.768 -29.921 -39.349 1.00 71.31 97 GLN A O 1
ATOM 788 N N . GLU A 1 98 ? -7.967 -29.593 -37.280 1.00 61.75 98 GLU A N 1
ATOM 789 C CA . GLU A 1 98 ? -7.656 -31.002 -37.008 1.00 61.75 98 GLU A CA 1
ATOM 790 C C . GLU A 1 98 ? -8.929 -31.872 -37.011 1.00 61.75 98 GLU A C 1
ATOM 792 O O . GLU A 1 98 ? -8.931 -32.996 -37.511 1.00 61.75 98 GLU A O 1
ATOM 797 N N . SER A 1 99 ? -10.053 -31.314 -36.550 1.00 59.00 99 SER A N 1
ATOM 798 C CA . SER A 1 99 ? -11.370 -31.960 -36.620 1.00 59.00 99 SER A CA 1
ATOM 799 C C . SER A 1 99 ? -11.916 -32.037 -38.056 1.00 59.00 99 SER A C 1
ATOM 801 O O . SER A 1 99 ? -12.541 -33.027 -38.422 1.00 59.00 99 SER A O 1
ATOM 803 N N . ALA A 1 100 ? -11.670 -31.014 -38.883 1.00 57.31 100 ALA A N 1
ATOM 804 C CA . ALA A 1 100 ? -12.116 -30.972 -40.278 1.00 57.31 100 ALA A CA 1
ATOM 805 C C . ALA A 1 100 ? -11.284 -31.877 -41.209 1.00 57.31 100 ALA A C 1
ATOM 807 O O . ALA A 1 100 ? -11.823 -32.423 -42.169 1.00 57.31 100 ALA A O 1
ATOM 808 N N . GLU A 1 101 ? -9.992 -32.069 -40.929 1.00 52.97 101 GLU A N 1
A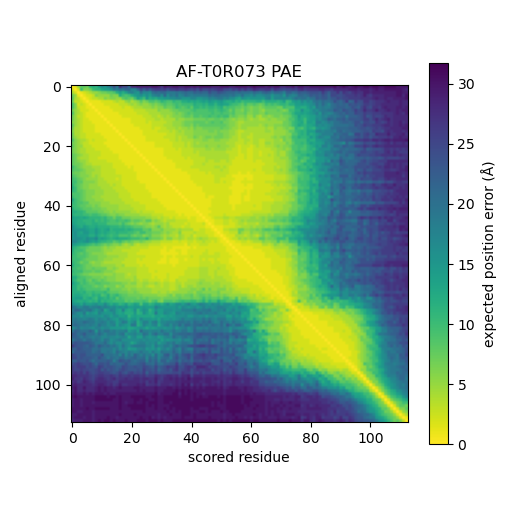TOM 809 C CA . GLU A 1 101 ? -9.141 -33.025 -41.652 1.00 52.97 101 GLU A CA 1
ATOM 810 C C . GLU A 1 101 ? -9.433 -34.484 -41.255 1.00 52.97 101 GLU A C 1
ATOM 812 O O . GLU A 1 101 ? -9.313 -35.382 -42.092 1.00 52.97 101 GLU A O 1
ATOM 817 N N . ALA A 1 102 ? -9.885 -34.731 -40.019 1.00 51.91 102 ALA A N 1
ATOM 818 C CA . ALA A 1 102 ? -10.290 -36.060 -39.555 1.00 51.91 102 ALA A CA 1
ATOM 819 C C . ALA A 1 102 ? -11.609 -36.567 -40.180 1.00 51.91 102 ALA A C 1
ATOM 821 O O . ALA A 1 102 ? -11.785 -37.779 -40.304 1.00 51.91 102 ALA A O 1
ATOM 822 N N . ASP A 1 103 ? -12.500 -35.671 -40.620 1.00 48.38 103 ASP A N 1
ATOM 823 C CA . ASP A 1 103 ? -13.770 -36.013 -41.290 1.00 48.38 103 ASP A CA 1
ATOM 824 C C . ASP A 1 103 ? -13.642 -36.166 -42.827 1.00 48.38 103 ASP A C 1
ATOM 826 O O . ASP A 1 103 ? -14.608 -36.517 -43.506 1.00 48.38 103 ASP A O 1
ATOM 830 N N . ALA A 1 104 ? -12.460 -35.920 -43.409 1.00 48.91 104 ALA A N 1
ATOM 831 C CA . ALA A 1 104 ? -12.294 -35.772 -44.860 1.00 48.91 104 ALA A CA 1
ATOM 832 C C . ALA A 1 104 ? -11.808 -36.996 -45.681 1.00 48.91 104 ALA A C 1
ATOM 834 O O . ALA A 1 104 ? -11.654 -36.833 -46.893 1.00 48.91 104 ALA A O 1
ATOM 835 N N . PRO A 1 105 ? -11.617 -38.227 -45.154 1.00 47.28 105 PRO A N 1
ATOM 836 C CA . PRO A 1 105 ? -11.490 -39.380 -46.046 1.00 47.28 105 PRO A CA 1
ATOM 837 C C . PRO A 1 105 ? -12.407 -40.532 -45.623 1.00 47.28 105 PRO A C 1
ATOM 839 O O . PRO A 1 105 ? -11.961 -41.548 -45.092 1.00 47.28 105 PRO A O 1
ATOM 842 N N . THR A 1 106 ? -13.715 -40.423 -45.867 1.00 45.97 106 THR A N 1
ATOM 843 C CA . THR A 1 106 ? -14.592 -41.614 -45.865 1.00 45.97 106 THR A CA 1
ATOM 844 C C . THR A 1 106 ? -15.752 -41.566 -46.863 1.00 45.97 106 THR A C 1
ATOM 846 O O . THR A 1 106 ? -16.708 -42.319 -46.710 1.00 45.97 106 THR A O 1
ATOM 849 N N . GLU A 1 107 ? -15.682 -40.754 -47.925 1.00 45.62 107 GLU A N 1
ATOM 850 C CA . GLU A 1 107 ? -16.686 -40.806 -49.010 1.00 45.62 107 GLU A CA 1
ATOM 851 C C . GLU A 1 107 ? -16.206 -41.459 -50.321 1.00 45.62 107 GLU A C 1
ATOM 853 O O . GLU A 1 107 ? -17.037 -41.801 -51.159 1.00 45.62 107 GLU A O 1
ATOM 858 N N . GLU A 1 108 ? -14.916 -41.770 -50.503 1.00 45.69 108 GLU A N 1
ATOM 859 C CA . GLU A 1 108 ? -14.439 -42.358 -51.775 1.00 45.69 108 GLU A CA 1
ATOM 860 C C . GLU A 1 108 ? -14.566 -43.896 -51.888 1.00 45.69 108 GLU A C 1
ATOM 862 O O . GLU A 1 108 ? -14.340 -44.458 -52.958 1.00 45.69 108 GLU A O 1
ATOM 867 N N . LEU A 1 109 ? -14.997 -44.614 -50.842 1.00 49.41 109 LEU A N 1
ATOM 868 C CA . LEU A 1 109 ? -15.035 -46.092 -50.838 1.00 49.41 109 LEU A CA 1
ATOM 869 C C . LEU A 1 109 ? -16.398 -46.732 -51.174 1.00 49.41 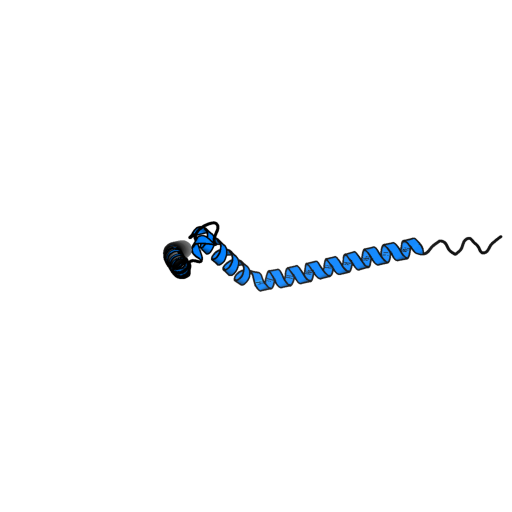109 LEU A C 1
ATOM 871 O O . LEU A 1 109 ? -16.539 -47.948 -51.066 1.00 49.41 109 LEU A O 1
ATOM 875 N N . LYS A 1 110 ? -17.403 -45.964 -51.619 1.00 43.97 110 LYS A N 1
ATOM 876 C CA . LYS A 1 110 ? -18.733 -46.507 -51.990 1.00 43.97 110 LYS A CA 1
ATOM 877 C C . LYS A 1 110 ? -19.099 -46.436 -53.477 1.00 43.97 110 LYS A C 1
ATOM 879 O O . LYS A 1 110 ? -20.226 -46.775 -53.825 1.00 43.97 110 LYS A O 1
ATOM 884 N N . ALA A 1 111 ? -18.169 -46.063 -54.357 1.00 50.97 111 ALA A N 1
ATOM 885 C CA . ALA A 1 111 ? -18.424 -45.965 -55.801 1.00 50.97 111 ALA A CA 1
ATOM 886 C C . ALA A 1 111 ? -17.865 -47.132 -56.648 1.00 50.97 111 ALA A C 1
ATOM 888 O O . ALA A 1 111 ? -17.841 -47.035 -57.873 1.00 50.97 111 ALA A O 1
ATOM 889 N N . GLN A 1 112 ? -17.431 -48.239 -56.036 1.00 43.34 112 GLN A N 1
ATOM 890 C CA . GLN A 1 112 ? -17.074 -49.468 -56.759 1.00 43.34 112 GLN A CA 1
ATOM 891 C C . GLN A 1 112 ? -17.654 -50.696 -56.048 1.00 43.34 112 GLN A C 1
ATOM 893 O O . GLN A 1 112 ? -16.973 -51.360 -55.270 1.00 43.34 112 GLN A O 1
ATOM 898 N N . ALA A 1 113 ? -18.930 -50.975 -56.308 1.00 40.31 113 ALA A N 1
ATOM 899 C CA . ALA A 1 113 ? -19.562 -52.275 -56.097 1.00 40.31 113 ALA A CA 1
ATOM 900 C C . ALA A 1 113 ? -20.569 -52.518 -57.225 1.00 40.31 113 ALA A C 1
ATOM 902 O O . ALA A 1 113 ? -21.296 -51.556 -57.564 1.00 40.31 113 ALA A O 1
#

Foldseek 3Di:
DDPVVVVVVVVVVVVVVVVVVVVVVVLLVVLVVVQVVVQVVCVVVVNCVVDPHGRDSVNVVVVVVVVVVCVVCVVVVVVVVVVVVVVVVVVVVVVVVVVVVVPPPDPPPPPDD

Secondary structure (DSSP, 8-state):
--HHHHHHHHHHHHHHHHHHHHHHHHHHHHHHHHHHHHHHHHHHTT-GGGSSS---HHHHHHHHHHHHHHHHHHHHHHHHHHHHHHHHHHHHHHHHHHHHHHTSSSSGGGS--

Sequence (113 aa):
MTQQNEQQRNRMLSLLREGERRMLVQLAGLLRTSADEINAELEKEELLATLEQPVTVEYLNGVVQHHLFERLHKGDMVAAQRLLNQYQSDLEAMLTQESAEADAPTEELKAQA

pLDDT: mean 84.93, std 15.86, range [40.31, 98.12]

Solvent-accessible surface area (backbone atoms only — not comparable to full-atom values): 6497 Å² total; per-residue (Å²): 137,58,73,69,56,54,56,50,50,52,51,51,53,51,54,50,54,51,51,52,50,52,51,52,54,52,48,56,51,52,39,44,54,48,24,54,52,52,44,52,52,29,49,76,69,63,47,47,80,76,44,98,61,79,67,41,49,69,56,51,49,52,53,51,51,50,53,52,49,45,69,74,38,49,67,58,52,55,51,50,52,52,52,50,52,49,52,51,52,52,51,52,50,50,54,52,49,56,54,55,61,70,70,65,83,78,75,83,82,78,83,80,128

Organism: NCBI:txid1324960